Protein AF-A0A925CYX2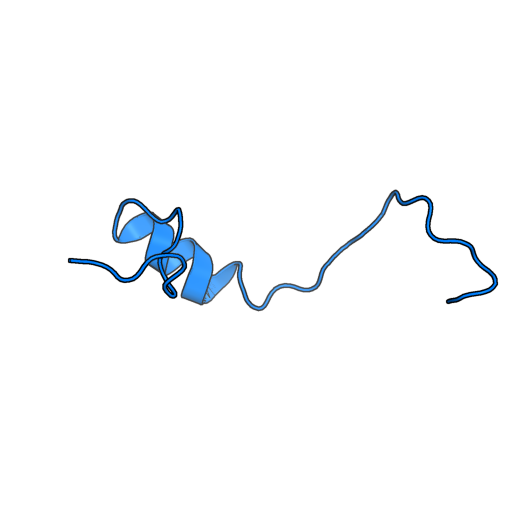-F1 (afdb_monomer_lite)

Structure (mmCIF, N/CA/C/O backbone):
data_AF-A0A925CYX2-F1
#
_entry.id   AF-A0A925CYX2-F1
#
loop_
_atom_site.group_PDB
_atom_site.id
_atom_site.type_symbol
_atom_site.label_atom_id
_atom_site.label_alt_id
_atom_site.label_comp_id
_atom_site.label_asym_id
_atom_site.label_entity_id
_atom_site.label_s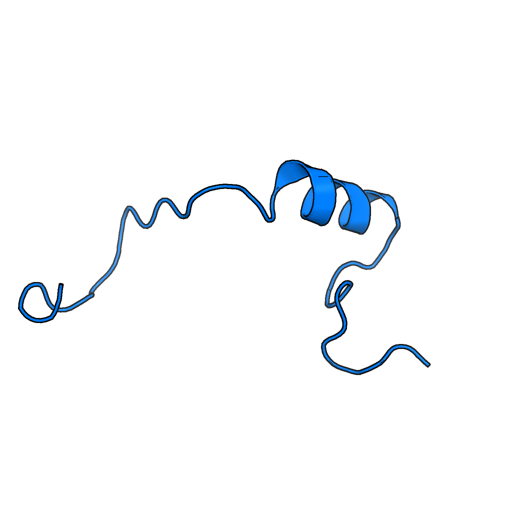eq_id
_atom_site.pdbx_PDB_ins_code
_atom_site.Cartn_x
_atom_site.Cartn_y
_atom_site.Cartn_z
_atom_site.occupancy
_atom_site.B_iso_or_equiv
_atom_site.auth_seq_id
_atom_site.auth_comp_id
_atom_site.auth_asym_id
_atom_site.auth_atom_id
_atom_site.pdbx_PDB_model_num
ATOM 1 N N . MET A 1 1 ? -12.230 -9.653 21.223 1.00 74.25 1 MET A N 1
ATOM 2 C CA . MET A 1 1 ? -10.820 -9.333 20.900 1.00 74.25 1 MET A CA 1
ATOM 3 C C . MET A 1 1 ? -10.717 -9.116 19.405 1.00 74.25 1 MET A C 1
ATOM 5 O O . MET A 1 1 ? -11.357 -9.861 18.673 1.00 74.25 1 MET A O 1
ATOM 9 N N . LYS A 1 2 ? -9.961 -8.109 18.956 1.00 81.88 2 LYS A N 1
ATOM 10 C CA . LYS A 1 2 ? -9.613 -7.985 17.534 1.00 81.88 2 LYS A CA 1
ATOM 11 C C . LYS A 1 2 ? -8.766 -9.185 17.108 1.00 81.88 2 LYS A C 1
ATOM 13 O O . LYS A 1 2 ? -7.970 -9.681 17.909 1.00 81.88 2 LYS A O 1
ATOM 18 N N . LYS A 1 3 ? -8.958 -9.662 15.878 1.00 94.31 3 LYS A N 1
ATOM 19 C CA . LYS A 1 3 ? -8.129 -10.732 15.312 1.00 94.31 3 LYS A CA 1
ATOM 20 C C . LYS A 1 3 ? -6.739 -10.152 15.023 1.00 94.31 3 LYS A C 1
ATOM 22 O O . LYS A 1 3 ? -6.625 -9.012 14.584 1.00 94.31 3 LYS A O 1
ATOM 27 N N . PHE A 1 4 ? -5.683 -10.917 15.295 1.00 95.94 4 PHE A N 1
ATOM 28 C CA . PHE A 1 4 ? -4.337 -10.525 14.875 1.00 95.94 4 PHE A CA 1
ATOM 29 C C . PHE A 1 4 ? -4.296 -10.376 13.344 1.00 95.94 4 PHE A C 1
ATOM 31 O O . PHE A 1 4 ? -4.821 -11.247 12.649 1.00 95.94 4 PHE A O 1
ATOM 38 N N . LEU A 1 5 ? -3.692 -9.286 12.850 1.00 95.19 5 LEU A N 1
ATOM 39 C CA . LEU A 1 5 ? -3.672 -8.907 11.428 1.00 95.19 5 LEU A CA 1
ATOM 40 C C . LEU A 1 5 ? -5.080 -8.811 10.801 1.00 95.19 5 LEU A C 1
ATOM 42 O O . LEU A 1 5 ? -5.332 -9.379 9.740 1.00 95.19 5 LEU A O 1
ATOM 46 N N . ASP A 1 6 ? -6.017 -8.132 11.472 1.00 96.38 6 ASP A N 1
ATOM 47 C CA . ASP A 1 6 ? -7.303 -7.766 10.862 1.00 96.38 6 ASP A CA 1
ATOM 48 C C . ASP A 1 6 ? -7.180 -6.572 9.894 1.00 96.38 6 ASP A C 1
ATOM 50 O O . ASP A 1 6 ? -6.108 -5.997 9.712 1.00 96.38 6 ASP A O 1
ATOM 54 N N . GLU A 1 7 ? -8.294 -6.181 9.274 1.00 97.25 7 GLU A N 1
ATOM 55 C CA . GLU A 1 7 ? -8.352 -5.060 8.320 1.00 97.25 7 GLU A CA 1
ATOM 56 C C . GLU A 1 7 ? -7.962 -3.709 8.943 1.00 97.25 7 GLU A C 1
ATOM 58 O O . GLU A 1 7 ? -7.626 -2.767 8.235 1.00 97.25 7 GLU A O 1
ATOM 63 N N . ASN A 1 8 ? -7.980 -3.599 10.272 1.00 97.31 8 ASN A N 1
ATOM 64 C CA . ASN A 1 8 ? -7.613 -2.400 11.016 1.00 97.31 8 ASN A CA 1
ATOM 65 C C . ASN A 1 8 ? -6.263 -2.558 11.726 1.00 97.31 8 ASN A C 1
ATOM 67 O O . ASN A 1 8 ? -5.998 -1.868 12.720 1.00 97.31 8 ASN A O 1
ATOM 71 N N . PHE A 1 9 ? -5.416 -3.471 11.251 1.00 97.69 9 PHE A N 1
ATOM 72 C CA . PHE A 1 9 ? -4.079 -3.667 11.785 1.00 97.69 9 PHE A CA 1
ATOM 73 C C . PHE A 1 9 ? -3.281 -2.357 11.736 1.00 97.69 9 PHE A C 1
ATOM 75 O O . 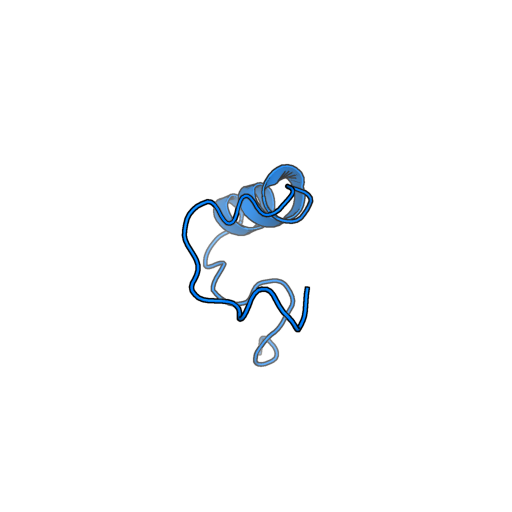PHE A 1 9 ? -3.202 -1.703 10.703 1.00 97.69 9 PHE A O 1
ATOM 82 N N . LEU A 1 10 ? -2.712 -1.958 12.879 1.00 97.25 10 LEU A N 1
ATOM 83 C CA . LEU A 1 10 ? -2.024 -0.671 13.098 1.00 97.25 10 LEU A CA 1
ATOM 84 C C . LEU A 1 10 ? -2.903 0.596 12.987 1.00 97.25 10 LEU A C 1
ATOM 86 O O . LEU A 1 10 ? -2.397 1.704 13.164 1.00 97.25 10 LEU A O 1
ATOM 90 N N . LEU A 1 11 ? -4.220 0.469 12.791 1.00 98.00 11 LEU A N 1
ATOM 91 C CA . LEU A 1 11 ? -5.155 1.599 12.716 1.00 98.00 11 LEU A CA 1
ATOM 92 C C . LEU A 1 11 ? -5.852 1.819 14.071 1.00 98.00 11 LEU A C 1
ATOM 94 O O . LEU A 1 11 ? -6.923 1.273 14.363 1.00 98.00 11 LEU A O 1
ATOM 98 N N . SER A 1 12 ? -5.228 2.641 14.919 1.00 97.12 12 SER A N 1
ATOM 99 C CA . SER A 1 12 ? -5.600 2.811 16.336 1.00 97.12 12 SER A CA 1
ATOM 100 C C . SER A 1 12 ? -6.845 3.670 16.605 1.00 97.12 12 SER A C 1
ATOM 102 O O . SER A 1 12 ? -7.300 3.724 17.745 1.00 97.12 12 SER A O 1
ATOM 104 N N . ASN A 1 13 ? -7.407 4.359 15.605 1.00 97.94 13 ASN A N 1
ATOM 105 C CA . ASN A 1 13 ? -8.607 5.191 15.766 1.00 97.94 13 ASN A CA 1
ATOM 106 C C . ASN A 1 13 ? -9.447 5.261 14.476 1.00 97.94 13 ASN A C 1
ATOM 108 O O . ASN A 1 13 ? -8.990 4.865 13.406 1.00 97.94 13 ASN A O 1
ATOM 112 N N . ALA A 1 14 ? -10.680 5.770 14.587 1.00 98.38 14 ALA A N 1
ATOM 113 C CA . ALA A 1 14 ? -11.621 5.858 13.466 1.00 98.38 14 ALA A CA 1
ATOM 114 C C . ALA A 1 14 ? -11.103 6.745 12.320 1.00 98.38 14 ALA A C 1
ATOM 116 O O . ALA A 1 14 ? -11.308 6.426 11.152 1.00 98.38 14 ALA A O 1
ATOM 117 N N . THR A 1 15 ? -10.382 7.823 12.642 1.00 98.69 15 THR A N 1
ATOM 118 C CA . THR A 1 15 ? -9.761 8.696 11.639 1.00 98.69 15 THR A CA 1
ATOM 119 C C . THR A 1 15 ? -8.708 7.944 10.823 1.00 98.69 15 THR A C 1
ATOM 121 O O . THR A 1 15 ? -8.707 8.048 9.602 1.00 98.69 15 THR A O 1
ATOM 124 N N . ALA A 1 16 ? -7.853 7.141 11.464 1.00 98.69 16 ALA A N 1
ATOM 125 C CA . ALA A 1 16 ? -6.833 6.333 10.795 1.00 98.69 16 ALA A CA 1
ATOM 126 C C . ALA A 1 16 ? -7.455 5.270 9.877 1.00 98.69 16 ALA A C 1
ATOM 128 O O . ALA A 1 16 ? -6.996 5.093 8.753 1.00 98.69 16 ALA A O 1
ATOM 129 N N . GLN A 1 17 ? -8.528 4.615 10.332 1.00 98.56 17 GLN A N 1
ATOM 130 C CA . GLN A 1 17 ? -9.287 3.653 9.526 1.00 98.56 17 GLN A CA 1
ATOM 131 C C . GLN A 1 17 ? -9.864 4.314 8.277 1.00 98.56 17 GLN A C 1
ATOM 133 O O . GLN A 1 17 ? -9.637 3.828 7.175 1.00 98.56 17 GLN A O 1
ATOM 138 N N . LYS A 1 18 ? -10.525 5.466 8.438 1.00 98.81 18 LYS A N 1
ATOM 139 C CA . LYS A 1 18 ? -11.094 6.221 7.319 1.00 98.81 18 LYS A CA 1
ATOM 140 C C . LYS A 1 18 ? -10.025 6.658 6.316 1.00 98.81 18 LYS A C 1
ATOM 142 O O . LYS A 1 18 ? -10.171 6.439 5.123 1.00 98.81 18 LYS A O 1
ATOM 147 N N . LEU A 1 19 ? -8.940 7.268 6.793 1.00 98.81 19 LEU A N 1
ATOM 148 C CA . LEU A 1 19 ? -7.866 7.754 5.922 1.00 98.81 19 LEU A CA 1
ATOM 149 C C . LEU A 1 19 ? -7.190 6.617 5.147 1.00 98.81 19 LEU A C 1
ATOM 151 O O . LEU A 1 19 ? -6.843 6.792 3.981 1.00 98.81 19 LEU A O 1
ATOM 155 N N . TYR A 1 20 ? -7.011 5.457 5.778 1.00 98.75 20 TYR A N 1
ATOM 156 C CA . TYR A 1 20 ? -6.424 4.306 5.109 1.00 98.75 20 TYR A CA 1
ATOM 157 C C . TYR A 1 20 ? -7.390 3.676 4.099 1.00 98.75 20 TYR A C 1
ATOM 159 O O . TYR A 1 20 ? -7.049 3.588 2.923 1.00 98.75 20 TYR A O 1
ATOM 167 N N . HIS A 1 21 ? -8.591 3.283 4.534 1.00 98.56 21 HIS A N 1
ATOM 168 C CA . HIS A 1 21 ? -9.531 2.513 3.710 1.00 98.56 21 HIS A CA 1
ATOM 169 C C . HIS A 1 21 ? -10.152 3.332 2.577 1.00 98.56 21 HIS A C 1
ATOM 171 O O . HIS A 1 21 ? -10.271 2.821 1.467 1.00 98.56 21 HIS A O 1
ATOM 177 N N . ASP A 1 22 ? -10.499 4.599 2.823 1.00 98.69 22 ASP A N 1
ATOM 178 C CA . ASP A 1 22 ? -11.190 5.428 1.824 1.00 98.69 22 ASP A CA 1
ATOM 179 C C . ASP A 1 22 ? -10.218 6.102 0.839 1.00 98.69 22 ASP A C 1
ATOM 181 O O . ASP A 1 22 ? -10.637 6.523 -0.238 1.00 98.69 22 ASP A O 1
ATOM 185 N N . PHE A 1 23 ? -8.938 6.254 1.208 1.00 98.50 23 PHE A N 1
ATOM 186 C CA . PHE A 1 23 ? -7.974 7.026 0.414 1.00 98.50 23 PHE A CA 1
ATOM 187 C C . PHE A 1 23 ? -6.671 6.276 0.146 1.00 98.50 23 PHE A C 1
ATOM 189 O O . PHE A 1 23 ? -6.290 6.138 -1.010 1.00 98.50 23 PHE A O 1
ATOM 196 N N . ALA A 1 24 ? -5.953 5.820 1.178 1.00 98.56 24 ALA A N 1
ATOM 197 C CA . ALA A 1 24 ? -4.591 5.314 0.994 1.00 98.56 24 ALA A CA 1
ATOM 198 C C . ALA A 1 24 ? -4.530 3.929 0.324 1.00 98.56 24 ALA A C 1
ATOM 200 O O . ALA A 1 24 ? -3.653 3.696 -0.504 1.00 98.56 24 ALA A O 1
ATOM 201 N N . ALA A 1 25 ? -5.443 3.016 0.666 1.00 98.31 25 ALA A N 1
ATOM 202 C CA . ALA A 1 25 ? -5.377 1.609 0.267 1.00 98.31 25 ALA A CA 1
ATOM 203 C C . ALA A 1 25 ? -5.494 1.393 -1.252 1.00 98.31 25 ALA A C 1
ATOM 205 O O . ALA A 1 25 ? -4.881 0.477 -1.792 1.00 98.31 25 ALA A O 1
ATOM 206 N N . SER A 1 26 ? -6.259 2.238 -1.948 1.00 98.12 26 SER A N 1
ATOM 207 C CA . SER A 1 26 ? -6.456 2.146 -3.400 1.00 98.12 26 SER A CA 1
ATOM 208 C C . SER A 1 26 ? -5.401 2.888 -4.222 1.00 98.12 26 SER A C 1
ATOM 210 O O . SER A 1 26 ? -5.457 2.852 -5.451 1.00 98.12 26 SER A O 1
ATOM 212 N N . MET A 1 27 ? -4.476 3.611 -3.584 1.00 98.50 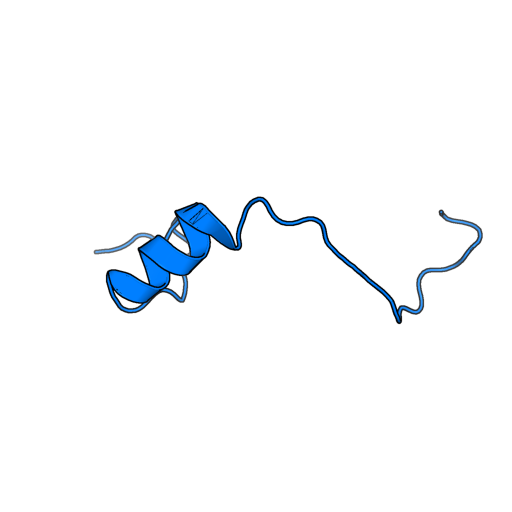27 MET A N 1
ATOM 213 C CA . MET A 1 27 ? -3.457 4.363 -4.312 1.00 98.50 27 MET A CA 1
ATOM 214 C C . MET A 1 27 ? -2.432 3.421 -4.952 1.00 98.50 27 MET A C 1
ATOM 216 O O . MET A 1 27 ? -2.054 2.415 -4.349 1.00 98.50 27 MET A O 1
ATOM 220 N N . PRO A 1 28 ? -1.936 3.743 -6.161 1.00 98.44 28 PRO A N 1
ATOM 221 C CA . PRO A 1 28 ? -0.849 2.988 -6.760 1.00 98.44 28 PRO A CA 1
ATOM 222 C C . PRO A 1 28 ? 0.432 3.125 -5.931 1.00 98.44 28 PRO A C 1
ATOM 224 O O . PRO A 1 28 ? 0.680 4.144 -5.284 1.00 98.44 28 PRO A O 1
ATOM 227 N N . ILE A 1 29 ? 1.284 2.107 -6.016 1.00 98.00 29 ILE A N 1
ATOM 228 C CA . ILE A 1 29 ? 2.629 2.153 -5.449 1.00 98.00 29 ILE A CA 1
ATOM 229 C C . ILE A 1 29 ? 3.537 2.898 -6.430 1.00 98.00 29 ILE A C 1
ATOM 231 O O . ILE A 1 29 ? 3.657 2.512 -7.591 1.00 98.00 29 ILE A O 1
ATOM 235 N N . ILE A 1 30 ? 4.199 3.950 -5.949 1.00 97.88 30 ILE A N 1
ATOM 236 C CA . ILE A 1 30 ? 5.270 4.639 -6.673 1.00 97.88 30 ILE A CA 1
ATOM 237 C C . ILE A 1 30 ? 6.593 4.233 -6.026 1.00 97.88 30 ILE A C 1
ATOM 239 O O . ILE A 1 30 ? 7.052 4.851 -5.066 1.00 97.88 30 ILE A O 1
ATOM 243 N N . ASP A 1 31 ? 7.190 3.167 -6.547 1.00 97.19 31 ASP A N 1
ATOM 244 C CA . ASP A 1 31 ? 8.440 2.599 -6.039 1.00 97.19 31 ASP A CA 1
ATOM 245 C C . ASP A 1 31 ? 9.657 3.214 -6.753 1.00 97.19 31 ASP A C 1
ATOM 247 O O . ASP A 1 31 ? 10.317 2.583 -7.576 1.00 97.19 31 ASP A O 1
ATOM 251 N N . TYR A 1 32 ? 9.903 4.507 -6.504 1.00 97.50 32 TYR A N 1
ATOM 252 C CA . TYR A 1 32 ? 10.882 5.310 -7.258 1.00 97.50 32 TYR A CA 1
ATOM 253 C C . TYR A 1 32 ? 12.346 4.892 -7.038 1.00 97.50 32 TYR A C 1
ATOM 255 O O . TYR A 1 32 ? 13.220 5.264 -7.823 1.00 97.50 32 TYR A O 1
ATOM 263 N N . HIS A 1 33 ? 12.626 4.165 -5.956 1.00 97.25 33 HIS A N 1
ATOM 264 C CA . HIS A 1 33 ? 13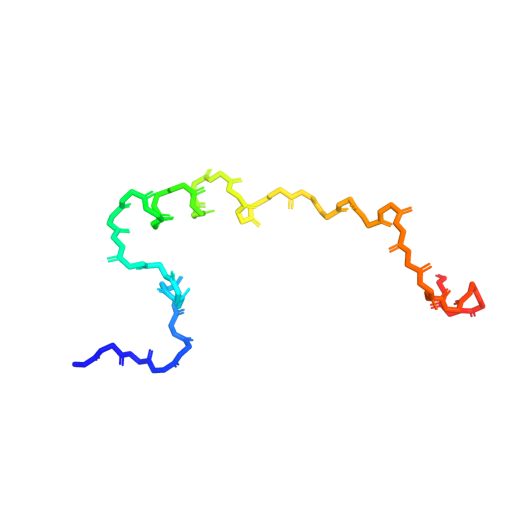.956 3.681 -5.625 1.00 97.25 33 HIS A CA 1
ATOM 265 C C . HIS A 1 33 ? 13.872 2.265 -5.065 1.00 97.25 33 HIS A C 1
ATOM 267 O O . HIS A 1 33 ? 13.492 2.063 -3.914 1.00 97.25 33 HIS A O 1
ATOM 273 N N . ASN A 1 34 ? 14.290 1.298 -5.877 1.00 97.12 34 ASN A N 1
ATOM 274 C CA . ASN A 1 34 ? 14.410 -0.094 -5.480 1.00 97.12 34 ASN A CA 1
ATOM 275 C C . ASN A 1 34 ? 15.694 -0.719 -6.031 1.00 97.12 34 ASN A C 1
ATOM 277 O O . ASN A 1 34 ? 16.446 -0.113 -6.796 1.00 97.12 34 ASN A O 1
ATOM 281 N N . HIS A 1 35 ? 15.924 -1.963 -5.624 1.00 96.00 35 HIS A N 1
ATOM 282 C CA . HIS A 1 35 ? 17.041 -2.785 -6.078 1.00 96.00 35 HIS A 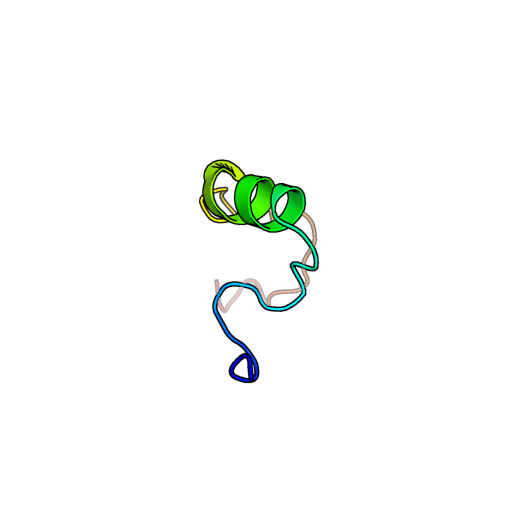CA 1
ATOM 283 C C . HIS A 1 35 ? 16.551 -4.097 -6.697 1.00 96.00 35 HIS A C 1
ATOM 285 O O . HIS A 1 35 ? 17.222 -5.128 -6.597 1.00 96.00 35 HIS A O 1
ATOM 291 N N . LEU A 1 36 ? 15.356 -4.087 -7.294 1.00 96.44 36 LEU A N 1
ATOM 292 C CA . LEU A 1 36 ? 14.845 -5.262 -7.984 1.00 96.44 36 LEU A CA 1
ATOM 293 C C . LEU A 1 36 ? 15.763 -5.576 -9.174 1.00 96.44 36 LEU A C 1
ATOM 295 O O . LEU A 1 36 ? 16.173 -4.667 -9.898 1.00 96.44 36 LEU A O 1
ATOM 299 N N . PRO A 1 37 ? 16.125 -6.851 -9.385 1.00 96.06 37 PRO A N 1
ATOM 300 C CA . PRO A 1 37 ? 16.986 -7.220 -10.498 1.00 96.06 37 PRO A CA 1
ATOM 301 C C . PRO A 1 37 ? 16.250 -6.962 -11.824 1.00 96.06 37 PRO A C 1
ATOM 303 O O . PRO A 1 37 ? 15.211 -7.587 -12.044 1.00 96.06 37 PRO A O 1
ATOM 306 N N . PRO A 1 38 ? 16.792 -6.135 -12.744 1.00 93.69 38 PRO A N 1
ATOM 307 C CA . PRO A 1 38 ? 16.100 -5.779 -13.987 1.00 93.69 38 PRO A CA 1
ATOM 308 C C . PRO A 1 38 ? 15.727 -6.981 -14.861 1.00 93.69 38 PRO A C 1
ATOM 310 O O . PRO A 1 38 ? 14.743 -6.939 -15.578 1.00 93.69 38 PRO A O 1
ATOM 313 N N . ALA A 1 39 ? 16.484 -8.079 -14.772 1.00 95.62 39 ALA A N 1
ATOM 314 C CA . ALA A 1 39 ? 16.224 -9.309 -15.521 1.00 95.62 39 ALA A CA 1
ATOM 315 C C . ALA A 1 39 ? 15.021 -10.132 -15.010 1.00 95.62 39 ALA A C 1
ATOM 317 O O . ALA A 1 39 ? 14.701 -11.158 -15.608 1.00 95.62 39 ALA A O 1
ATOM 318 N N . LYS A 1 40 ? 14.406 -9.751 -13.881 1.00 92.00 40 LYS A N 1
ATOM 319 C CA . LYS A 1 40 ? 13.206 -10.402 -13.320 1.00 92.00 40 LYS A CA 1
ATOM 320 C C . LYS A 1 40 ? 11.961 -9.505 -13.353 1.00 92.00 40 LYS A C 1
ATOM 322 O O . LYS A 1 40 ? 10.960 -9.874 -12.740 1.00 92.00 40 LYS A O 1
ATOM 327 N N . ILE A 1 41 ? 12.055 -8.340 -13.991 1.00 83.56 41 ILE A N 1
ATOM 328 C CA . ILE A 1 41 ? 10.938 -7.424 -14.261 1.00 83.56 41 ILE A CA 1
ATOM 329 C C . ILE A 1 41 ? 10.503 -7.663 -15.705 1.00 83.56 41 ILE A C 1
ATOM 331 O O . ILE A 1 41 ? 9.280 -7.769 -15.927 1.00 83.56 41 ILE A O 1
#

pLDDT: mean 96.03, std 4.89, range [74.25, 98.81]

Foldseek 3Di:
DDDVPDLCVVVPDPVSSCCCPVPVVPDDDDCVDDDPDPVVD

Radius of gyration: 15.27 Å; chains: 1; bounding box: 29×19×36 Å

Sequence (41 aa):
MKKFLDENFLLSNATAQKLYHDFAASMPIIDYHNHLPPAKI

Secondary structure (DSSP, 8-state):
-PPTT-TTTT--SHHHHHHIIIIITTSPP---S----GGG-